Protein AF-A0A3F3IHK4-F1 (afdb_monomer_lite)

Secondary structure (DSSP, 8-state):
--------------------------PPPEEEEEE-SSSEEEEEEE-TTS-EEEEEEEEEETTEEEEEEEEEEE-TTSS-EEEEEEEETTEEEEEEEEETTEEEEEEHHHHHHHHHHHHHHHHHHHHHTT-

Sequence (131 aa):
MKKSILLSALVFLFTMGINGQSVSLDLEPEKTITKITESIYSVEVKASNGNVIQSGEYLLVDKQLLNHGIWTLFAHNSADVLTRIKYDKGERIWLETKIDGKFKRLSNNEIIIKQLETKIASLEEKIDSLD

Radius of gyration: 27.91 Å; chains: 1; bounding box: 88×36×62 Å

Structure (mmCIF, N/CA/C/O backbone):
data_AF-A0A3F3IHK4-F1
#
_entry.id   AF-A0A3F3IHK4-F1
#
loop_
_atom_site.group_PDB
_atom_site.id
_atom_site.type_symbol
_atom_site.label_atom_id
_atom_site.label_alt_id
_atom_site.label_comp_id
_atom_site.label_asym_id
_atom_site.label_entity_id
_atom_site.label_seq_id
_atom_site.pdbx_PDB_ins_code
_atom_site.Cartn_x
_atom_site.Cartn_y
_atom_site.Cartn_z
_atom_site.occupancy
_atom_site.B_iso_or_equiv
_atom_site.auth_seq_id
_atom_site.auth_comp_id
_atom_site.auth_asym_id
_atom_site.auth_atom_id
_atom_site.pdbx_PDB_model_num
ATOM 1 N N . MET A 1 1 ? 71.014 21.856 42.406 1.00 33.41 1 MET A N 1
ATOM 2 C CA . MET A 1 1 ? 71.993 21.791 41.296 1.00 33.41 1 MET A CA 1
ATOM 3 C C . MET A 1 1 ? 71.694 20.562 40.451 1.00 33.41 1 MET A C 1
ATOM 5 O O . MET A 1 1 ? 71.631 19.503 41.046 1.00 33.41 1 MET A O 1
ATOM 9 N N . LYS A 1 2 ? 71.523 20.750 39.127 1.00 37.31 2 LYS A N 1
ATOM 10 C CA . LYS A 1 2 ? 71.899 19.869 37.989 1.00 37.31 2 LYS A CA 1
ATOM 11 C C . LYS A 1 2 ? 71.547 18.359 38.128 1.00 37.31 2 LYS A C 1
ATOM 13 O O . LYS A 1 2 ? 72.033 17.712 39.034 1.00 37.31 2 LYS A O 1
ATOM 18 N N . LYS A 1 3 ? 70.837 17.679 37.221 1.00 38.75 3 LYS A N 1
ATOM 19 C CA . LYS A 1 3 ? 70.802 17.763 35.753 1.00 38.75 3 LYS A CA 1
ATOM 20 C C . LYS A 1 3 ? 69.488 17.157 35.228 1.00 38.75 3 LYS A C 1
ATOM 22 O O . LYS A 1 3 ? 69.001 16.170 35.763 1.00 38.75 3 LYS A O 1
ATOM 27 N N . SER A 1 4 ? 68.989 17.757 34.153 1.00 45.22 4 SER A N 1
ATOM 28 C CA . SER A 1 4 ? 68.127 17.136 33.139 1.00 45.22 4 SER A CA 1
ATOM 29 C C . SER A 1 4 ? 68.813 15.909 32.518 1.00 45.22 4 SER A C 1
ATOM 31 O O . SER A 1 4 ? 70.046 15.889 32.503 1.00 45.22 4 SER A O 1
ATOM 33 N N . ILE A 1 5 ? 68.035 14.958 31.975 1.00 49.62 5 ILE A N 1
ATOM 34 C CA . ILE A 1 5 ? 68.099 14.481 30.569 1.00 49.62 5 ILE A CA 1
ATOM 35 C C . ILE A 1 5 ? 67.312 13.161 30.423 1.00 49.62 5 ILE A C 1
ATOM 37 O O . ILE A 1 5 ? 67.643 12.198 31.099 1.00 49.62 5 ILE A O 1
ATOM 41 N N . LEU A 1 6 ? 66.280 13.201 29.553 1.00 45.72 6 LEU A N 1
ATOM 42 C CA . LEU A 1 6 ? 65.924 12.269 28.450 1.00 45.72 6 LEU A CA 1
ATOM 43 C C . LEU A 1 6 ? 65.946 10.746 28.740 1.00 45.72 6 LEU A C 1
ATOM 45 O O . LEU A 1 6 ? 66.834 10.244 29.399 1.00 45.72 6 LEU A O 1
ATOM 49 N N . LEU A 1 7 ? 65.137 9.861 28.167 1.00 39.47 7 LEU A N 1
ATOM 50 C CA . LEU A 1 7 ? 64.060 9.841 27.178 1.00 39.47 7 LEU A CA 1
ATOM 51 C C . LEU A 1 7 ? 63.807 8.332 26.958 1.00 39.47 7 LEU A C 1
ATOM 53 O O . LEU A 1 7 ? 64.747 7.543 27.016 1.00 39.47 7 LEU A O 1
ATOM 57 N N . SER A 1 8 ? 62.585 7.989 26.558 1.00 37.38 8 SER A N 1
ATOM 58 C CA . SER A 1 8 ? 62.267 6.860 25.670 1.00 37.38 8 SER A CA 1
ATOM 59 C C . SER A 1 8 ? 61.713 5.567 26.280 1.00 37.38 8 SER A C 1
ATOM 61 O O . SER A 1 8 ? 62.356 4.881 27.063 1.00 37.38 8 SER A O 1
ATOM 63 N N . ALA A 1 9 ? 60.535 5.246 25.731 1.00 40.34 9 ALA A N 1
ATOM 64 C CA . ALA A 1 9 ? 59.955 3.937 25.464 1.00 40.34 9 ALA A CA 1
ATOM 65 C C . ALA A 1 9 ? 59.605 3.050 26.666 1.00 40.34 9 ALA A C 1
ATOM 67 O O . ALA A 1 9 ? 60.468 2.464 27.302 1.00 40.34 9 ALA A O 1
ATOM 68 N N . LEU A 1 10 ? 58.309 2.799 26.863 1.00 37.97 10 LEU A N 1
ATOM 69 C CA . LEU A 1 10 ? 57.658 1.633 26.252 1.00 37.97 10 LEU A CA 1
ATOM 70 C C . LEU A 1 10 ? 56.215 1.515 26.778 1.00 37.97 10 LEU A C 1
ATOM 72 O O . LEU A 1 10 ? 55.981 1.351 27.968 1.00 37.97 10 LEU A O 1
ATOM 76 N N . VAL A 1 11 ? 55.269 1.671 25.852 1.00 41.69 11 VAL A N 1
ATOM 77 C CA . VAL A 1 11 ? 53.976 0.976 25.727 1.00 41.69 11 VAL A CA 1
ATOM 78 C C . VAL A 1 11 ? 53.464 0.236 26.975 1.00 41.69 11 VAL A C 1
ATOM 80 O O . VAL A 1 11 ? 54.021 -0.785 27.351 1.00 41.69 11 VAL A O 1
ATOM 83 N N . PHE A 1 12 ? 52.320 0.669 27.513 1.00 36.66 12 PHE A N 1
ATOM 84 C CA . PHE A 1 12 ? 51.079 -0.125 27.492 1.00 36.66 12 PHE A CA 1
ATOM 85 C C . PHE A 1 12 ? 49.905 0.753 27.953 1.00 36.66 12 PHE A C 1
ATOM 87 O O . PHE A 1 12 ? 49.668 0.969 29.139 1.00 36.66 12 PHE A O 1
ATOM 94 N N . LEU A 1 13 ? 49.171 1.288 26.977 1.00 32.66 13 LEU A N 1
ATOM 95 C CA . LEU A 1 13 ? 47.841 1.847 27.182 1.00 32.66 13 LEU A CA 1
ATOM 96 C C . LEU A 1 13 ? 46.895 0.687 27.517 1.00 32.66 13 LEU A C 1
ATOM 98 O O . LEU A 1 13 ? 46.454 -0.030 26.624 1.00 32.66 13 LEU A O 1
ATOM 102 N N . PHE A 1 14 ? 46.564 0.507 28.794 1.00 36.25 14 PHE A N 1
ATOM 103 C CA . PHE A 1 14 ? 45.325 -0.171 29.171 1.00 36.25 14 PHE A CA 1
ATOM 104 C C . PHE A 1 14 ? 44.173 0.804 28.907 1.00 36.25 14 PHE A C 1
ATOM 106 O O . PHE A 1 14 ? 43.696 1.497 29.803 1.00 36.25 14 PHE A O 1
ATOM 113 N N . THR A 1 15 ? 43.744 0.908 27.648 1.00 40.81 15 THR A N 1
ATOM 114 C CA . THR A 1 15 ? 42.426 1.466 27.358 1.00 40.81 15 THR A CA 1
ATOM 115 C C . THR A 1 15 ? 41.402 0.460 27.848 1.00 40.81 15 THR A C 1
ATOM 117 O O . THR A 1 15 ? 41.347 -0.674 27.369 1.00 40.81 15 THR A O 1
ATOM 120 N N . MET A 1 16 ? 40.630 0.893 28.839 1.00 38.56 16 MET A N 1
ATOM 121 C CA . MET A 1 16 ? 39.417 0.247 29.316 1.00 38.56 16 MET A CA 1
ATOM 122 C C . MET A 1 16 ? 38.627 -0.301 28.125 1.00 38.56 16 MET A C 1
ATOM 124 O O . MET A 1 16 ? 38.366 0.426 27.166 1.00 38.56 16 MET A O 1
ATOM 128 N N . GLY A 1 17 ? 38.264 -1.582 28.191 1.00 40.16 17 GLY A N 1
ATOM 129 C CA . GLY A 1 17 ? 37.307 -2.178 27.273 1.00 40.16 17 GLY A CA 1
ATOM 130 C C . GLY A 1 17 ? 35.982 -1.447 27.419 1.00 40.16 17 GLY A C 1
ATOM 131 O O . GLY A 1 17 ? 35.195 -1.730 28.319 1.00 40.16 17 GLY A O 1
ATOM 132 N N . ILE A 1 18 ? 35.758 -0.470 26.549 1.00 43.31 18 ILE A N 1
ATOM 133 C CA . ILE A 1 18 ? 34.439 0.072 26.289 1.00 43.31 18 ILE A CA 1
ATOM 134 C C . ILE A 1 18 ? 33.710 -1.083 25.610 1.00 43.31 18 ILE A C 1
ATOM 136 O O . ILE A 1 18 ? 33.963 -1.380 24.443 1.00 43.31 18 ILE A O 1
ATOM 140 N N . ASN A 1 19 ? 32.857 -1.789 26.351 1.00 47.16 19 ASN A N 1
ATOM 141 C CA . ASN A 1 19 ? 31.839 -2.634 25.742 1.00 47.16 19 ASN A CA 1
ATOM 142 C C . ASN A 1 19 ? 30.891 -1.690 24.999 1.00 47.16 19 ASN A C 1
ATOM 144 O O . ASN A 1 19 ? 29.874 -1.255 25.535 1.00 47.16 19 ASN A O 1
ATOM 148 N N . GLY A 1 20 ? 31.279 -1.307 23.784 1.00 37.50 20 GLY A N 1
ATOM 149 C CA . GLY A 1 20 ? 30.387 -0.686 22.831 1.00 37.50 20 GLY A CA 1
ATOM 150 C C . GLY A 1 20 ? 29.322 -1.713 22.494 1.00 37.50 20 GLY A C 1
ATOM 151 O O . GLY A 1 20 ? 29.537 -2.570 21.643 1.00 37.50 20 GLY A O 1
ATOM 152 N N . GLN A 1 21 ? 28.177 -1.637 23.174 1.00 44.56 21 GLN A N 1
ATOM 153 C CA . GLN A 1 21 ? 26.935 -2.072 22.557 1.00 44.56 21 GLN A CA 1
ATOM 154 C C . GLN A 1 21 ? 26.831 -1.268 21.264 1.00 44.56 21 GLN A C 1
ATOM 156 O O . GLN A 1 21 ? 26.656 -0.050 21.290 1.00 44.56 21 GLN A O 1
ATOM 161 N N . SER A 1 22 ? 27.041 -1.934 20.134 1.00 47.03 22 SER A N 1
ATOM 162 C CA . SER A 1 22 ? 26.706 -1.373 18.840 1.00 47.03 22 SER A CA 1
ATOM 163 C C . SER A 1 22 ? 25.209 -1.089 18.870 1.00 47.03 22 SER A C 1
ATOM 165 O O . SER A 1 22 ? 24.401 -2.013 18.798 1.00 47.03 22 SER A O 1
ATOM 167 N N . VAL A 1 23 ? 24.842 0.183 19.018 1.00 46.88 23 VAL A N 1
ATOM 168 C CA . VAL A 1 23 ? 23.523 0.662 18.617 1.00 46.88 23 VAL A CA 1
ATOM 169 C C . VAL A 1 23 ? 23.434 0.320 17.136 1.00 46.88 23 VAL A C 1
ATOM 171 O O . VAL A 1 23 ? 24.152 0.903 16.322 1.00 46.88 23 VAL A O 1
ATOM 174 N N . SER A 1 24 ? 22.645 -0.693 16.789 1.00 48.28 24 SER A N 1
ATOM 175 C CA . SER A 1 24 ? 22.269 -0.928 15.404 1.00 48.28 24 SER A CA 1
ATOM 176 C C . SER A 1 24 ? 21.536 0.328 14.955 1.00 48.28 24 SER A C 1
ATOM 178 O O . SER A 1 24 ? 20.407 0.573 15.374 1.00 48.28 24 SER A O 1
ATOM 180 N N . LEU A 1 25 ? 22.211 1.171 14.176 1.00 49.84 25 LEU A N 1
ATOM 181 C CA . LEU A 1 25 ? 21.541 2.187 13.382 1.00 49.84 25 LEU A CA 1
ATOM 182 C C . LEU A 1 25 ? 20.593 1.407 12.473 1.00 49.84 25 LEU A C 1
ATOM 184 O O . LEU A 1 25 ? 21.061 0.713 11.570 1.00 49.84 25 LEU A O 1
ATOM 188 N N . ASP A 1 26 ? 19.295 1.441 12.771 1.00 56.00 26 ASP A N 1
ATOM 189 C CA . ASP A 1 26 ? 18.276 0.956 11.847 1.00 56.00 26 ASP A CA 1
ATOM 190 C C . ASP A 1 26 ? 18.465 1.762 10.561 1.00 56.00 26 ASP A C 1
ATOM 192 O O . ASP A 1 26 ? 18.187 2.960 10.504 1.00 56.00 26 ASP A O 1
ATOM 196 N N . LEU A 1 27 ? 19.085 1.135 9.563 1.00 65.06 27 LEU A N 1
ATOM 197 C CA . LEU A 1 27 ? 19.295 1.742 8.259 1.00 65.06 27 LEU A CA 1
ATOM 198 C C . LEU A 1 27 ? 17.913 2.020 7.665 1.00 65.06 27 LEU A C 1
ATOM 200 O O . LEU A 1 27 ? 17.097 1.104 7.538 1.00 65.06 27 LEU A O 1
ATOM 204 N N . GLU A 1 28 ? 17.671 3.284 7.321 1.00 74.19 28 GLU A N 1
ATOM 205 C CA . GLU A 1 28 ? 16.456 3.720 6.635 1.00 74.19 28 GLU A CA 1
ATOM 206 C C . GLU A 1 28 ? 16.206 2.845 5.394 1.00 74.19 28 GLU A C 1
ATOM 208 O O . GLU A 1 28 ? 17.153 2.515 4.669 1.00 74.19 28 GLU A O 1
ATOM 213 N N . PRO A 1 29 ? 14.951 2.447 5.132 1.00 84.31 29 PRO A N 1
ATOM 214 C CA . PRO A 1 29 ? 14.635 1.572 4.017 1.00 84.31 29 PRO A CA 1
ATOM 215 C C . PRO A 1 29 ? 14.969 2.228 2.669 1.00 84.31 29 PRO A C 1
ATOM 217 O O . PRO A 1 29 ? 14.681 3.402 2.425 1.00 84.31 29 PRO A O 1
ATOM 220 N N . GLU A 1 30 ? 15.548 1.450 1.757 1.00 92.19 30 GLU A N 1
ATOM 221 C CA . GLU A 1 30 ? 15.939 1.911 0.426 1.00 92.19 30 GLU A CA 1
ATOM 222 C C . GLU A 1 30 ? 14.726 1.911 -0.512 1.00 92.19 30 GLU A C 1
ATOM 224 O O . GLU A 1 30 ? 14.078 0.881 -0.693 1.00 92.19 30 GLU A O 1
ATOM 229 N N . LYS A 1 31 ? 14.425 3.049 -1.149 1.00 95.81 31 LYS A N 1
ATOM 230 C CA . LYS A 1 31 ? 13.343 3.170 -2.138 1.00 95.81 31 LYS A CA 1
ATOM 231 C C . LYS A 1 31 ? 13.900 3.290 -3.553 1.00 95.81 31 LYS A C 1
ATOM 233 O O . LYS A 1 31 ? 14.572 4.266 -3.879 1.00 95.81 31 LYS A O 1
ATOM 238 N N . THR A 1 32 ? 13.514 2.365 -4.423 1.00 97.44 32 THR A N 1
ATOM 239 C CA . THR A 1 32 ? 13.835 2.384 -5.854 1.00 97.44 32 THR A CA 1
ATOM 240 C C . THR A 1 32 ? 12.580 2.691 -6.667 1.00 97.44 32 THR A C 1
ATOM 242 O O . THR A 1 32 ? 11.519 2.118 -6.423 1.00 97.44 32 THR A O 1
ATOM 245 N N . IL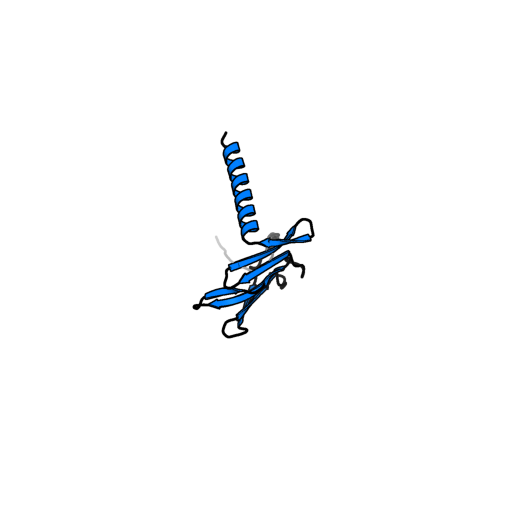E A 1 33 ? 12.693 3.596 -7.644 1.00 97.56 33 ILE A N 1
ATOM 246 C CA . ILE A 1 33 ? 11.623 3.915 -8.599 1.00 97.56 33 ILE A CA 1
ATOM 247 C C . ILE A 1 33 ? 12.153 3.686 -10.015 1.00 97.56 33 ILE A C 1
ATOM 249 O O . ILE A 1 33 ? 13.175 4.254 -10.397 1.00 97.56 33 ILE A O 1
ATOM 253 N N . THR A 1 34 ? 11.443 2.888 -10.809 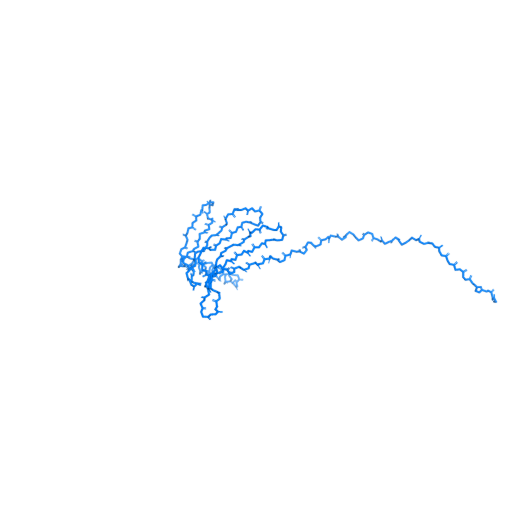1.00 98.06 34 THR A N 1
ATOM 254 C CA . THR A 1 34 ? 11.838 2.523 -12.175 1.00 98.06 34 THR A CA 1
ATOM 255 C C . THR A 1 34 ? 10.750 2.930 -13.160 1.00 98.06 34 THR A C 1
ATOM 257 O O . THR A 1 34 ? 9.608 2.493 -13.044 1.00 98.06 34 THR A O 1
ATOM 260 N N . LYS A 1 35 ? 11.092 3.760 -14.152 1.00 97.81 35 LYS A N 1
ATOM 261 C CA . LYS A 1 35 ? 10.174 4.117 -15.245 1.00 97.81 35 LYS A CA 1
ATOM 262 C C . LYS A 1 35 ? 9.893 2.872 -16.097 1.00 97.81 35 LYS A C 1
ATOM 264 O O . LYS A 1 35 ? 10.832 2.277 -16.616 1.00 97.81 35 LYS A O 1
ATOM 269 N N . ILE A 1 36 ? 8.622 2.497 -16.240 1.00 97.69 36 ILE A N 1
ATOM 270 C CA . ILE A 1 36 ? 8.175 1.362 -17.069 1.00 97.69 36 ILE A CA 1
ATOM 271 C C . ILE A 1 36 ? 7.651 1.864 -18.413 1.00 97.69 36 ILE A C 1
ATOM 273 O O . ILE A 1 36 ? 8.001 1.337 -19.465 1.00 97.69 36 ILE A O 1
ATOM 277 N N . THR A 1 37 ? 6.830 2.914 -18.380 1.00 97.31 37 THR A N 1
ATOM 278 C CA . THR A 1 37 ? 6.300 3.598 -19.566 1.00 97.31 37 THR A CA 1
ATOM 279 C C . THR A 1 37 ? 6.399 5.112 -19.378 1.00 97.31 37 THR A C 1
ATOM 281 O O . THR A 1 37 ? 6.904 5.585 -18.362 1.00 97.31 37 THR A O 1
ATOM 284 N N . GLU A 1 38 ? 5.898 5.902 -20.331 1.00 97.19 38 GLU A N 1
ATOM 285 C CA . GLU A 1 38 ? 5.812 7.363 -20.181 1.00 97.19 38 GLU A CA 1
ATOM 286 C C . GLU A 1 38 ? 4.985 7.818 -18.973 1.00 97.19 38 GLU A C 1
ATOM 288 O O . GLU A 1 38 ? 5.243 8.890 -18.430 1.00 97.19 38 GLU A O 1
ATOM 293 N N . SER A 1 39 ? 4.028 7.003 -18.525 1.00 97.44 39 SER A N 1
ATOM 294 C CA . SER A 1 39 ? 3.135 7.350 -17.423 1.00 97.44 39 SER A CA 1
ATOM 295 C C . SER A 1 39 ? 3.184 6.389 -16.239 1.00 97.44 39 SER A C 1
ATOM 297 O O . SER A 1 39 ? 2.666 6.749 -15.192 1.00 97.44 39 SER A O 1
ATOM 299 N N . ILE A 1 40 ? 3.804 5.211 -16.342 1.00 98.06 40 ILE A N 1
ATOM 300 C CA . ILE A 1 40 ? 3.844 4.214 -15.259 1.00 98.06 40 ILE A CA 1
ATOM 301 C C . ILE A 1 40 ? 5.264 4.044 -14.723 1.00 98.06 40 ILE A C 1
ATOM 303 O O . ILE A 1 40 ? 6.214 3.847 -15.484 1.00 98.06 40 ILE A O 1
ATOM 307 N N . TYR A 1 41 ? 5.388 4.066 -13.398 1.00 98.50 41 TYR A N 1
ATOM 308 C CA . TYR A 1 41 ? 6.639 3.880 -12.669 1.00 98.50 41 TYR A CA 1
ATOM 309 C C . TYR A 1 41 ? 6.456 2.787 -11.616 1.00 98.50 41 TYR A C 1
ATOM 311 O O . TYR A 1 41 ? 5.573 2.898 -10.772 1.00 98.50 41 TYR A O 1
ATOM 319 N N . SER A 1 42 ? 7.295 1.756 -11.637 1.00 98.25 42 SER A N 1
ATOM 320 C CA . SER A 1 42 ? 7.327 0.722 -10.598 1.00 98.25 42 SER A CA 1
ATOM 321 C C . SER A 1 42 ? 8.109 1.211 -9.381 1.00 98.25 42 SER A C 1
ATOM 323 O O . SER A 1 42 ? 9.046 2.003 -9.517 1.00 98.25 42 SER A O 1
ATOM 325 N N . VAL A 1 43 ? 7.722 0.749 -8.196 1.00 98.12 43 VAL A N 1
ATOM 326 C CA . VAL A 1 43 ? 8.336 1.104 -6.917 1.00 98.12 43 VAL A CA 1
ATOM 327 C C . VAL A 1 43 ? 8.613 -0.155 -6.120 1.00 98.12 43 VAL A C 1
ATOM 329 O O . VAL A 1 43 ? 7.717 -0.974 -5.922 1.00 98.12 43 VAL A O 1
ATOM 332 N N . GLU A 1 44 ? 9.818 -0.237 -5.570 1.00 98.00 44 GLU A N 1
ATOM 333 C CA . GLU A 1 44 ? 10.174 -1.183 -4.518 1.00 98.00 44 GLU A CA 1
ATOM 334 C C . GLU A 1 44 ? 10.784 -0.427 -3.341 1.00 98.00 44 GLU A C 1
ATOM 336 O O . GLU A 1 44 ? 11.559 0.514 -3.519 1.00 98.00 44 GLU A O 1
ATOM 341 N N . VAL A 1 45 ? 10.429 -0.841 -2.131 1.00 96.75 45 VAL A N 1
ATOM 342 C CA . VAL A 1 45 ? 11.070 -0.399 -0.895 1.00 96.75 45 VAL A CA 1
ATOM 343 C C . VAL A 1 45 ? 11.671 -1.624 -0.232 1.00 96.75 45 VAL A C 1
ATOM 345 O O . VAL A 1 45 ? 10.955 -2.601 0.007 1.00 96.75 45 VAL A O 1
ATOM 348 N N . LYS A 1 46 ? 12.966 -1.574 0.065 1.00 95.44 46 LYS A N 1
ATOM 349 C CA . LYS A 1 46 ? 13.715 -2.659 0.690 1.00 95.44 46 LYS A CA 1
ATOM 350 C C . LYS A 1 46 ? 14.108 -2.292 2.112 1.00 95.44 46 LYS A C 1
ATOM 352 O O . LYS A 1 46 ? 14.519 -1.169 2.385 1.00 95.44 46 LYS A O 1
ATOM 357 N N . ALA A 1 47 ? 13.963 -3.246 3.020 1.00 92.06 47 ALA A N 1
ATOM 358 C CA . ALA A 1 47 ? 14.526 -3.157 4.356 1.00 92.06 47 ALA A CA 1
ATOM 359 C C . ALA A 1 47 ? 16.059 -3.237 4.308 1.00 92.06 47 ALA A C 1
ATOM 361 O O . ALA A 1 47 ? 16.651 -3.635 3.305 1.00 92.06 47 ALA A O 1
ATOM 362 N N . SER A 1 48 ? 16.700 -2.911 5.429 1.00 89.00 48 SER A N 1
ATOM 363 C CA . SER A 1 48 ? 18.156 -2.983 5.609 1.00 89.00 48 SER A CA 1
ATOM 364 C C . SER A 1 48 ? 18.743 -4.378 5.354 1.00 89.00 48 SER A C 1
ATOM 366 O O . SER A 1 48 ? 19.889 -4.510 4.934 1.00 89.00 48 SER A O 1
ATOM 368 N N . ASN A 1 49 ? 17.941 -5.426 5.556 1.00 88.50 49 ASN A N 1
ATOM 369 C CA . ASN A 1 49 ? 18.277 -6.819 5.250 1.00 88.50 49 ASN A CA 1
ATOM 370 C C . ASN A 1 49 ? 18.159 -7.175 3.748 1.00 88.50 49 ASN A C 1
ATOM 372 O O . ASN A 1 49 ? 18.393 -8.323 3.377 1.00 88.50 49 ASN A O 1
ATOM 376 N N . GLY A 1 50 ? 17.773 -6.222 2.893 1.00 90.50 50 GLY A N 1
ATOM 377 C CA . GLY A 1 50 ? 17.581 -6.395 1.452 1.00 90.50 50 GLY A CA 1
ATOM 378 C C . GLY A 1 50 ? 16.205 -6.927 1.031 1.00 90.50 50 GLY A C 1
ATOM 379 O O . GLY A 1 50 ? 15.915 -6.963 -0.167 1.00 90.50 50 GLY A O 1
ATOM 380 N N . ASN A 1 51 ? 15.336 -7.311 1.972 1.00 93.81 51 ASN A N 1
ATOM 381 C CA . ASN A 1 51 ? 13.997 -7.809 1.657 1.00 93.81 51 ASN A CA 1
ATOM 382 C C . ASN A 1 51 ? 13.089 -6.681 1.174 1.00 93.81 51 ASN A C 1
ATOM 384 O O . ASN A 1 51 ? 13.051 -5.607 1.772 1.00 93.81 51 ASN A O 1
ATOM 388 N N . VAL A 1 52 ? 12.290 -6.944 0.139 1.00 95.81 52 VAL A N 1
ATOM 389 C CA . VAL A 1 52 ? 11.243 -6.015 -0.298 1.00 95.81 52 VAL A CA 1
ATOM 390 C C . VAL A 1 52 ? 10.134 -5.990 0.751 1.00 95.81 52 VAL A C 1
ATOM 392 O O . VAL A 1 52 ? 9.467 -6.993 0.984 1.00 95.81 52 VAL A O 1
ATOM 395 N N . ILE A 1 53 ? 9.922 -4.827 1.359 1.00 96.50 53 ILE A N 1
ATOM 396 C CA . ILE A 1 53 ? 8.875 -4.594 2.360 1.00 96.50 53 ILE A CA 1
ATOM 397 C C . ILE A 1 53 ? 7.663 -3.879 1.772 1.00 96.50 53 ILE A C 1
ATOM 399 O O . ILE A 1 53 ? 6.565 -3.999 2.307 1.00 96.50 53 ILE A O 1
ATOM 403 N N . GLN A 1 54 ? 7.820 -3.191 0.640 1.00 97.94 54 GLN A N 1
ATOM 404 C CA . GLN A 1 54 ? 6.709 -2.578 -0.078 1.00 97.94 54 GLN A CA 1
ATOM 405 C C . GLN A 1 54 ? 6.961 -2.603 -1.582 1.00 97.94 54 GLN A C 1
ATOM 407 O O . GLN A 1 54 ? 8.083 -2.391 -2.034 1.00 97.94 54 GLN A O 1
ATOM 412 N N . SER A 1 55 ? 5.908 -2.829 -2.361 1.00 98.31 55 SER A N 1
ATOM 413 C CA . SER A 1 55 ? 5.944 -2.695 -3.820 1.00 98.31 55 SER A CA 1
ATOM 414 C C . SER A 1 55 ? 4.654 -2.079 -4.346 1.00 98.31 55 SER A C 1
ATOM 416 O O . SER A 1 55 ? 3.615 -2.146 -3.682 1.00 98.31 55 SER A O 1
ATOM 418 N N . GLY A 1 56 ? 4.710 -1.473 -5.526 1.00 98.31 56 GLY A N 1
ATOM 419 C CA . GLY A 1 56 ? 3.540 -0.916 -6.191 1.00 98.31 56 GLY A CA 1
ATOM 420 C C . GLY A 1 56 ? 3.911 -0.098 -7.415 1.00 98.31 56 GLY A C 1
ATOM 421 O O . GLY A 1 56 ? 5.035 -0.161 -7.908 1.00 98.31 56 GLY A O 1
ATOM 422 N N . GLU A 1 57 ? 2.953 0.689 -7.892 1.00 98.44 57 GLU A N 1
ATOM 423 C CA . GLU A 1 57 ? 3.125 1.520 -9.077 1.00 98.44 57 GLU A CA 1
ATOM 424 C C . GLU A 1 57 ? 2.681 2.958 -8.801 1.00 98.44 57 GLU A C 1
ATOM 426 O O . GLU A 1 57 ? 1.728 3.219 -8.059 1.00 98.44 57 GLU A O 1
ATOM 431 N N . TYR A 1 58 ? 3.361 3.903 -9.438 1.00 98.56 58 TYR A N 1
ATOM 432 C CA . TYR A 1 58 ? 2.894 5.267 -9.613 1.00 98.56 58 TYR A CA 1
ATOM 433 C C . TYR A 1 58 ? 2.400 5.482 -11.045 1.00 98.56 58 TYR A C 1
ATOM 435 O O . TYR A 1 58 ? 2.978 4.960 -12.000 1.00 98.56 58 TYR A O 1
ATOM 443 N N . LEU A 1 59 ? 1.374 6.318 -11.183 1.00 98.56 59 LEU A N 1
ATOM 444 C CA . LEU A 1 59 ? 0.930 6.910 -12.437 1.00 98.56 59 LEU A CA 1
ATOM 445 C C . LEU A 1 59 ? 1.327 8.394 -12.456 1.00 98.56 59 LEU A C 1
ATOM 447 O O . LEU A 1 59 ? 1.003 9.129 -11.524 1.00 98.56 59 LEU A O 1
ATOM 451 N N . LEU A 1 60 ? 2.001 8.839 -13.513 1.00 98.25 60 LEU A N 1
ATOM 452 C CA . LEU A 1 60 ? 2.325 10.241 -13.754 1.00 98.25 60 LEU A CA 1
ATOM 453 C C . LEU A 1 60 ? 1.105 10.964 -14.338 1.00 98.25 60 LEU A C 1
ATOM 455 O O . LEU A 1 60 ? 0.698 10.694 -15.468 1.00 98.25 60 LEU A O 1
ATOM 459 N N . VAL A 1 61 ? 0.548 11.904 -13.578 1.00 97.44 61 VAL A N 1
ATOM 460 C CA . VAL A 1 61 ? -0.564 12.778 -13.978 1.00 97.44 61 VAL A CA 1
ATOM 461 C C . VAL A 1 61 ? -0.168 14.208 -13.641 1.00 97.44 61 VAL A C 1
ATOM 463 O O . VAL A 1 61 ? 0.259 14.469 -12.522 1.00 97.44 61 VAL A O 1
ATOM 466 N N . ASP A 1 62 ? -0.235 15.128 -14.604 1.00 96.12 62 ASP A N 1
ATOM 467 C CA . ASP A 1 62 ? 0.083 16.551 -14.397 1.00 96.12 62 ASP A CA 1
ATOM 468 C C . ASP A 1 62 ? 1.424 16.803 -13.678 1.00 96.12 62 ASP A C 1
ATOM 470 O O . ASP A 1 62 ? 1.551 17.667 -12.812 1.00 96.12 62 ASP A O 1
ATOM 474 N N . LYS A 1 63 ? 2.456 16.034 -14.062 1.00 95.94 63 LYS A N 1
ATOM 475 C CA . LYS A 1 63 ? 3.816 16.049 -13.479 1.00 95.94 63 LYS A CA 1
ATOM 476 C C . LYS A 1 63 ? 3.905 15.559 -12.024 1.00 95.94 63 LYS A C 1
ATOM 478 O O . LYS A 1 63 ? 4.950 15.722 -11.398 1.00 95.94 63 LYS A O 1
ATOM 483 N N . GLN A 1 64 ? 2.858 14.932 -11.499 1.00 97.44 64 GLN A N 1
ATOM 484 C CA . GLN A 1 64 ? 2.827 14.323 -10.172 1.00 97.44 64 GLN A CA 1
ATOM 485 C C . GLN A 1 64 ? 2.738 12.800 -10.274 1.00 97.44 64 GLN A C 1
ATOM 487 O O . GLN A 1 64 ? 1.999 12.263 -11.096 1.00 97.44 64 GLN A O 1
ATOM 492 N N . LEU A 1 65 ? 3.494 12.098 -9.428 1.00 97.50 65 LEU A N 1
ATOM 493 C CA . LEU A 1 65 ? 3.408 10.646 -9.291 1.00 97.50 65 LEU A CA 1
ATOM 494 C C . LEU A 1 65 ? 2.330 10.301 -8.261 1.00 97.50 65 LEU A C 1
ATOM 496 O O . LEU A 1 65 ? 2.490 10.569 -7.072 1.00 97.50 65 LEU A O 1
ATOM 500 N N . LEU A 1 66 ? 1.238 9.701 -8.723 1.00 98.25 66 LEU A N 1
ATOM 501 C CA . LEU A 1 66 ? 0.105 9.296 -7.895 1.00 98.25 66 LEU A CA 1
ATOM 502 C C . LEU A 1 66 ? 0.115 7.784 -7.703 1.00 98.25 66 LEU A C 1
ATOM 504 O O . LEU A 1 66 ? 0.376 7.056 -8.658 1.00 98.25 66 LEU A O 1
ATOM 508 N N . ASN A 1 67 ? -0.184 7.293 -6.495 1.00 98.19 67 ASN A N 1
ATOM 509 C CA . ASN A 1 67 ? -0.318 5.850 -6.266 1.00 98.19 67 ASN A CA 1
ATOM 510 C C . ASN A 1 67 ? -1.314 5.257 -7.271 1.00 98.19 67 ASN A C 1
ATOM 512 O O . ASN A 1 67 ? -2.430 5.752 -7.433 1.00 98.19 67 ASN A O 1
ATOM 516 N N . HIS A 1 68 ? -0.921 4.180 -7.933 1.00 98.25 68 HIS A N 1
ATOM 517 C CA . HIS A 1 68 ? -1.748 3.478 -8.895 1.00 98.25 68 HIS A CA 1
ATOM 518 C C . HIS A 1 68 ? -1.548 1.967 -8.772 1.00 98.25 68 HIS A C 1
ATOM 520 O O . HIS A 1 68 ? -0.636 1.497 -8.092 1.00 98.25 68 HIS A O 1
ATOM 526 N N . GLY A 1 69 ? -2.435 1.189 -9.388 1.00 97.56 69 GLY A N 1
ATOM 527 C CA . GLY A 1 69 ? -2.311 -0.263 -9.331 1.00 97.56 69 GLY A CA 1
ATOM 528 C C . GLY A 1 69 ? -2.533 -0.813 -7.918 1.00 97.56 69 GLY A C 1
ATOM 529 O O . GLY A 1 69 ? -3.269 -0.236 -7.112 1.00 97.56 69 GLY A O 1
ATOM 530 N N . ILE A 1 70 ? -1.952 -1.978 -7.648 1.00 98.12 70 ILE A N 1
ATOM 531 C CA . ILE A 1 70 ? -2.012 -2.623 -6.335 1.00 98.12 70 ILE A CA 1
ATOM 532 C C . ILE A 1 70 ? -0.684 -2.383 -5.629 1.00 98.12 70 ILE A C 1
ATOM 534 O O . ILE A 1 70 ? 0.362 -2.823 -6.091 1.00 98.12 70 ILE A O 1
ATOM 538 N N . TRP A 1 71 ? -0.756 -1.726 -4.482 1.00 98.50 71 TRP A N 1
ATOM 539 C CA . TRP A 1 71 ? 0.352 -1.603 -3.552 1.00 98.50 71 TRP A CA 1
ATOM 540 C C . TRP A 1 71 ? 0.318 -2.760 -2.567 1.00 98.50 71 TRP A C 1
ATOM 542 O O . TRP A 1 71 ? -0.732 -3.056 -1.998 1.00 98.50 71 TRP A O 1
ATOM 552 N N . THR A 1 72 ? 1.458 -3.405 -2.356 1.00 98.19 72 THR A N 1
ATOM 553 C CA . THR A 1 72 ? 1.598 -4.548 -1.452 1.00 98.19 72 THR A CA 1
ATOM 554 C C . THR A 1 72 ? 2.607 -4.219 -0.367 1.00 98.19 72 THR A C 1
ATOM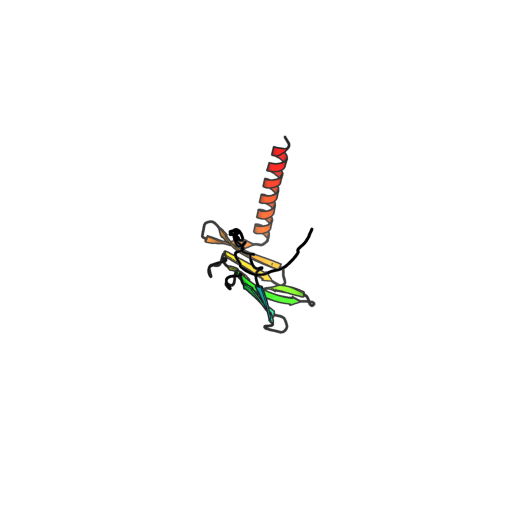 556 O O . THR A 1 72 ? 3.713 -3.779 -0.668 1.00 98.19 72 THR A O 1
ATOM 559 N N . LEU A 1 73 ? 2.217 -4.448 0.885 1.00 97.00 73 LEU A N 1
ATOM 560 C CA . LEU A 1 73 ? 3.081 -4.418 2.057 1.00 97.00 73 LEU A CA 1
ATOM 561 C C . LEU A 1 73 ? 3.400 -5.857 2.463 1.00 97.00 73 LEU A C 1
ATOM 563 O O . LEU A 1 73 ? 2.484 -6.670 2.635 1.00 97.00 73 LEU A O 1
ATOM 567 N N . PHE A 1 74 ? 4.681 -6.145 2.647 1.00 95.12 74 PHE A N 1
ATOM 568 C CA . PHE A 1 74 ? 5.185 -7.445 3.072 1.00 95.12 74 PHE A CA 1
ATOM 569 C C . PHE A 1 74 ? 5.695 -7.393 4.512 1.00 95.12 74 PHE A C 1
ATOM 571 O O . PHE A 1 74 ? 5.991 -6.328 5.056 1.00 95.12 74 PHE A O 1
ATOM 578 N N . ALA A 1 75 ? 5.795 -8.558 5.142 1.00 92.19 75 ALA A N 1
ATOM 579 C CA . ALA A 1 75 ? 6.461 -8.695 6.423 1.00 92.19 75 ALA A CA 1
ATOM 580 C C . ALA A 1 75 ? 7.965 -8.419 6.277 1.00 92.19 75 ALA A C 1
ATOM 582 O O . ALA A 1 75 ? 8.594 -8.803 5.300 1.00 92.19 75 ALA A O 1
ATOM 583 N N . HIS A 1 76 ? 8.570 -7.799 7.289 1.00 88.38 76 HIS A N 1
ATOM 584 C CA . HIS A 1 76 ? 9.957 -7.319 7.221 1.00 88.38 76 HIS A CA 1
ATOM 585 C C . HIS A 1 76 ? 11.002 -8.407 6.884 1.00 88.38 76 HIS A C 1
ATOM 587 O O . HIS A 1 76 ? 12.028 -8.139 6.258 1.00 88.38 76 HIS A O 1
ATOM 593 N N . ASN A 1 77 ? 10.737 -9.649 7.299 1.00 88.81 77 ASN A N 1
ATOM 594 C CA . ASN A 1 77 ? 11.669 -10.776 7.199 1.00 88.81 77 ASN A CA 1
ATOM 595 C C . ASN A 1 77 ? 11.145 -11.936 6.337 1.00 88.81 77 ASN A C 1
ATOM 597 O O . ASN A 1 77 ? 11.679 -13.039 6.415 1.00 88.81 77 ASN A O 1
ATOM 601 N N . SER A 1 78 ? 10.076 -11.741 5.562 1.00 89.19 78 SER A N 1
ATOM 602 C CA . SER A 1 78 ? 9.540 -12.797 4.696 1.00 89.19 78 SER A CA 1
ATOM 603 C C . SER A 1 78 ? 8.749 -12.223 3.524 1.00 89.19 78 SER A C 1
ATOM 605 O O . SER A 1 78 ? 8.353 -11.064 3.534 1.00 89.19 78 SER A O 1
ATOM 607 N N . ALA A 1 79 ? 8.457 -13.057 2.529 1.00 90.25 79 ALA A N 1
ATOM 608 C CA . ALA A 1 79 ? 7.587 -12.687 1.414 1.00 90.25 79 ALA A CA 1
ATOM 609 C C . ALA A 1 79 ? 6.085 -12.682 1.784 1.00 90.25 79 ALA A C 1
ATOM 611 O O . ALA A 1 79 ? 5.230 -12.567 0.902 1.00 90.25 79 ALA A O 1
ATOM 612 N N . ASP A 1 80 ? 5.740 -12.822 3.068 1.00 93.62 80 ASP A N 1
ATOM 613 C CA . ASP A 1 80 ? 4.352 -12.830 3.511 1.00 93.62 80 ASP A CA 1
ATOM 614 C C . ASP A 1 80 ? 3.705 -11.469 3.287 1.00 93.62 80 ASP A C 1
ATOM 616 O O . ASP A 1 80 ? 4.140 -10.443 3.809 1.00 93.62 80 ASP A O 1
ATOM 620 N N . VAL A 1 81 ? 2.596 -11.471 2.555 1.00 95.06 81 VAL A N 1
ATOM 621 C CA . VAL A 1 81 ? 1.778 -10.275 2.373 1.00 95.06 81 VAL A CA 1
ATOM 622 C C . VAL A 1 81 ? 1.045 -9.954 3.674 1.00 95.06 81 VAL A C 1
ATOM 624 O O . VAL A 1 81 ? 0.342 -10.800 4.238 1.00 95.06 81 VAL A O 1
ATOM 627 N N . LEU A 1 82 ? 1.180 -8.711 4.127 1.00 93.94 82 LEU A N 1
ATOM 628 C CA . LEU A 1 82 ? 0.439 -8.165 5.261 1.00 93.94 82 LEU A CA 1
ATOM 629 C C . LEU A 1 82 ? -0.809 -7.428 4.787 1.00 93.94 82 LEU A C 1
ATOM 631 O O . LEU A 1 82 ? -1.910 -7.669 5.286 1.00 93.94 82 LEU A O 1
ATOM 635 N N . THR A 1 83 ? -0.633 -6.564 3.788 1.00 95.94 83 THR A N 1
ATOM 636 C CA . THR A 1 83 ? -1.691 -5.682 3.300 1.00 95.94 83 THR A CA 1
ATOM 637 C C . THR A 1 83 ? -1.555 -5.467 1.800 1.00 95.94 83 THR A C 1
ATOM 639 O O . THR A 1 83 ? -0.451 -5.295 1.286 1.00 95.94 83 THR A O 1
ATOM 642 N N . ARG A 1 84 ? -2.684 -5.423 1.095 1.00 98.12 84 ARG A N 1
ATOM 643 C CA . ARG A 1 84 ? -2.785 -4.924 -0.277 1.00 98.12 84 ARG A CA 1
ATOM 644 C C . ARG A 1 84 ? -3.703 -3.720 -0.317 1.00 98.12 84 ARG A C 1
ATOM 646 O O . ARG A 1 84 ? -4.722 -3.693 0.366 1.00 98.12 84 ARG A O 1
ATOM 653 N N . ILE A 1 85 ? -3.371 -2.734 -1.131 1.00 97.88 85 ILE A N 1
ATOM 654 C CA . ILE A 1 85 ? -4.175 -1.530 -1.305 1.00 97.88 85 ILE A CA 1
ATOM 655 C C . ILE A 1 85 ? -4.312 -1.275 -2.797 1.00 97.88 85 ILE A C 1
ATOM 657 O O . ILE A 1 85 ? -3.311 -1.149 -3.497 1.00 97.88 85 ILE A O 1
ATOM 661 N N . LYS A 1 86 ? -5.543 -1.191 -3.295 1.00 97.88 86 LYS A N 1
ATOM 662 C CA . LYS A 1 86 ? -5.792 -0.785 -4.679 1.00 97.88 86 LYS A CA 1
ATOM 663 C C . LYS A 1 86 ? -5.986 0.714 -4.735 1.00 97.88 86 LYS A C 1
ATOM 665 O O . LYS A 1 86 ? -6.844 1.249 -4.033 1.00 97.88 86 LYS A O 1
ATOM 670 N N . TYR A 1 87 ? -5.244 1.345 -5.632 1.00 97.88 87 TYR A N 1
ATOM 671 C CA . TYR A 1 87 ? -5.438 2.735 -6.000 1.00 97.88 87 TYR A CA 1
ATOM 672 C C . TYR A 1 87 ? -5.899 2.863 -7.451 1.00 97.88 87 TYR A C 1
ATOM 674 O O . TYR A 1 87 ? -5.544 2.047 -8.313 1.00 97.88 87 TYR A O 1
ATOM 682 N N . ASP A 1 88 ? -6.661 3.918 -7.711 1.00 97.06 88 ASP A N 1
ATOM 683 C CA . ASP A 1 88 ? -6.892 4.467 -9.039 1.00 97.06 88 ASP A CA 1
ATOM 684 C C . ASP A 1 88 ? -6.579 5.965 -9.011 1.00 97.06 88 ASP A C 1
ATOM 686 O O . ASP A 1 88 ? -7.136 6.697 -8.205 1.00 97.06 88 ASP A O 1
ATOM 690 N N . LYS A 1 89 ? -5.634 6.400 -9.850 1.00 96.44 89 LYS A N 1
ATOM 691 C CA . LYS A 1 89 ? -5.151 7.795 -9.927 1.00 96.44 89 LYS A CA 1
ATOM 692 C C . LYS A 1 89 ? -4.979 8.498 -8.564 1.00 96.44 89 LYS A C 1
ATOM 694 O O . LYS A 1 89 ? -5.397 9.634 -8.385 1.00 96.44 89 LYS A O 1
ATOM 699 N N . GLY A 1 90 ? -4.352 7.828 -7.597 1.00 95.75 90 GLY A N 1
ATOM 700 C CA . GLY A 1 90 ? -4.121 8.354 -6.247 1.00 95.75 90 GLY A CA 1
ATOM 701 C C . GLY A 1 90 ? -5.256 8.111 -5.249 1.00 95.75 90 GLY A C 1
ATOM 702 O O . GLY A 1 90 ? -5.013 8.153 -4.043 1.00 95.75 90 GLY A O 1
ATOM 703 N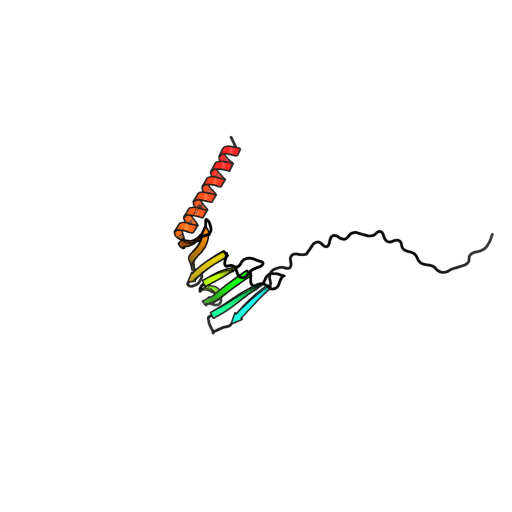 N . GLU A 1 91 ? -6.461 7.772 -5.704 1.00 95.56 91 GLU A N 1
ATOM 704 C CA . GLU A 1 91 ? -7.595 7.456 -4.838 1.00 95.56 91 GLU A CA 1
ATOM 705 C C . GLU A 1 91 ? -7.570 5.992 -4.402 1.00 95.56 91 GLU A C 1
ATOM 707 O O . GLU A 1 91 ? -7.458 5.073 -5.216 1.00 95.56 91 GLU A O 1
ATOM 712 N N . ARG A 1 92 ? -7.683 5.750 -3.093 1.00 95.31 92 ARG A N 1
ATOM 713 C CA . ARG A 1 92 ? -7.762 4.394 -2.544 1.00 95.31 92 ARG A CA 1
ATOM 714 C C . ARG A 1 92 ? -9.148 3.809 -2.799 1.00 95.31 92 ARG A C 1
ATOM 716 O O . ARG A 1 92 ? -10.132 4.273 -2.231 1.00 95.31 92 ARG A O 1
ATOM 723 N N . ILE A 1 93 ? -9.198 2.720 -3.557 1.00 96.00 93 ILE A N 1
ATOM 724 C CA . ILE A 1 93 ? -10.434 1.990 -3.857 1.00 96.00 93 ILE A CA 1
ATOM 725 C C . ILE A 1 93 ? -10.761 1.004 -2.734 1.00 96.00 93 ILE A C 1
ATOM 727 O O . ILE A 1 93 ? -11.878 0.975 -2.217 1.00 96.00 93 ILE A O 1
ATOM 731 N N . TRP A 1 94 ? -9.778 0.198 -2.333 1.00 96.44 94 TRP A N 1
ATOM 732 C CA . TRP A 1 94 ? -9.931 -0.773 -1.252 1.00 96.44 94 TRP A CA 1
ATOM 733 C C . TRP A 1 94 ? -8.602 -1.082 -0.571 1.00 96.44 94 TRP A C 1
ATOM 735 O O . TRP A 1 94 ? -7.527 -0.876 -1.138 1.00 96.44 94 TRP A O 1
ATOM 745 N N . LEU A 1 95 ? -8.699 -1.622 0.640 1.00 96.00 95 LEU A N 1
ATOM 746 C CA . LEU A 1 95 ? -7.600 -2.189 1.414 1.00 96.00 95 LEU A CA 1
ATOM 747 C C . LEU A 1 95 ? -7.947 -3.627 1.792 1.00 96.00 95 LEU A C 1
ATOM 749 O O . LEU A 1 95 ? -9.060 -3.909 2.208 1.00 96.00 95 LEU A O 1
ATOM 753 N N . GLU A 1 96 ? -7.007 -4.543 1.650 1.00 96.81 96 GLU A N 1
ATOM 754 C CA . GLU A 1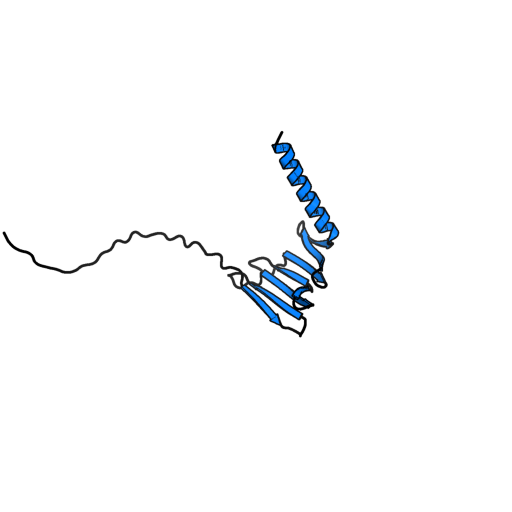 96 ? -7.133 -5.944 2.026 1.00 96.81 96 GLU A CA 1
ATOM 755 C C . GLU A 1 96 ? -6.032 -6.257 3.030 1.00 96.81 96 GLU A C 1
ATOM 757 O O . GLU A 1 96 ? -4.857 -6.090 2.723 1.00 96.81 96 GLU A O 1
ATOM 762 N N . THR A 1 97 ? -6.394 -6.675 4.237 1.00 94.31 97 THR A N 1
ATOM 763 C CA . THR A 1 97 ? -5.429 -6.974 5.304 1.00 94.31 97 THR A CA 1
ATOM 764 C C . THR A 1 97 ? -5.889 -8.171 6.125 1.00 94.31 97 THR A C 1
ATOM 766 O O . THR A 1 97 ? -7.057 -8.562 6.048 1.00 94.31 97 THR A O 1
ATOM 769 N N . LYS A 1 98 ? -4.978 -8.789 6.880 1.00 87.00 98 LYS A N 1
ATOM 770 C CA . LYS A 1 98 ? -5.312 -9.921 7.749 1.00 87.00 98 LYS A CA 1
ATOM 771 C C . LYS A 1 98 ? -6.046 -9.429 9.000 1.00 87.00 98 LYS A C 1
ATOM 773 O O . LYS A 1 98 ? -5.482 -8.700 9.805 1.00 87.00 98 LYS A O 1
ATOM 778 N N . ILE A 1 99 ? -7.286 -9.876 9.170 1.00 82.25 99 ILE A N 1
ATOM 779 C CA . ILE A 1 99 ? -8.099 -9.713 10.379 1.00 82.25 99 ILE A CA 1
ATOM 780 C C . ILE A 1 99 ? -8.486 -11.125 10.820 1.00 82.25 99 ILE A C 1
ATOM 782 O O . ILE A 1 99 ? -8.978 -11.909 10.009 1.00 82.25 99 ILE A O 1
ATOM 786 N N . ASP A 1 100 ? -8.182 -11.482 12.068 1.00 86.25 100 ASP A N 1
ATOM 787 C CA . ASP A 1 100 ? -8.420 -12.826 12.621 1.00 86.25 100 ASP A CA 1
ATOM 788 C C . ASP A 1 100 ? -7.819 -13.953 11.756 1.00 86.25 100 ASP A C 1
ATOM 790 O O . ASP A 1 100 ? -8.437 -14.981 11.478 1.00 86.25 100 ASP A O 1
ATOM 794 N N . GLY A 1 101 ? -6.600 -13.724 11.254 1.00 87.00 101 GLY A N 1
ATOM 795 C CA . GLY A 1 101 ? -5.861 -14.678 10.420 1.00 87.00 101 GLY A CA 1
ATOM 796 C C . GLY A 1 101 ? -6.358 -14.811 8.975 1.00 87.00 101 GLY A C 1
ATOM 797 O O . GLY A 1 101 ? -5.744 -15.538 8.195 1.00 87.00 101 GLY A O 1
ATOM 798 N N . LYS A 1 102 ? -7.421 -14.099 8.578 1.00 92.25 102 LYS A N 1
ATOM 799 C CA . LYS A 1 102 ? -7.979 -14.132 7.217 1.00 92.25 102 LYS A CA 1
ATOM 800 C C . LYS A 1 102 ? -7.863 -12.776 6.541 1.00 92.25 102 LYS A C 1
ATOM 802 O O . LYS A 1 102 ? -8.057 -11.740 7.167 1.00 92.25 102 LYS A O 1
ATOM 807 N N . PHE A 1 103 ? -7.586 -12.769 5.241 1.00 93.31 103 PHE A N 1
ATOM 808 C CA . PHE A 1 103 ? -7.633 -11.527 4.478 1.00 93.31 103 PHE A CA 1
ATOM 809 C C . PHE A 1 103 ? -9.074 -11.039 4.359 1.00 93.31 103 PHE A C 1
ATOM 811 O O . PHE A 1 103 ? -9.941 -11.746 3.845 1.00 93.31 103 PHE A O 1
ATOM 818 N N . LYS A 1 104 ? -9.311 -9.812 4.817 1.00 94.94 104 LYS A N 1
ATOM 819 C CA . LYS A 1 104 ? -10.577 -9.111 4.659 1.00 94.94 104 LYS A CA 1
ATOM 820 C C . LYS A 1 104 ? -10.344 -7.852 3.843 1.00 94.94 104 LYS A C 1
ATOM 822 O O . LYS A 1 104 ? -9.459 -7.057 4.156 1.00 94.94 104 LYS A O 1
ATOM 827 N N . ARG A 1 105 ? -11.156 -7.682 2.800 1.00 95.75 105 ARG A N 1
ATOM 828 C CA . ARG A 1 105 ? -11.198 -6.460 2.003 1.00 95.75 105 ARG A CA 1
ATOM 829 C C . ARG A 1 105 ? -12.167 -5.467 2.632 1.00 95.75 105 ARG A C 1
ATOM 831 O O . ARG A 1 105 ? -13.271 -5.844 3.009 1.00 95.75 105 ARG A O 1
ATOM 838 N N . LEU A 1 106 ? -11.729 -4.222 2.721 1.00 93.38 106 LEU A N 1
ATOM 839 C CA . LEU A 1 106 ? -12.457 -3.074 3.229 1.00 93.38 106 LEU A CA 1
ATOM 840 C C . LEU A 1 106 ? -12.486 -2.008 2.135 1.00 93.38 106 LEU A C 1
ATOM 842 O O . LEU A 1 106 ? -11.457 -1.673 1.538 1.00 93.38 106 LEU A O 1
ATOM 846 N N . SER A 1 107 ? -13.670 -1.478 1.873 1.00 94.12 107 SER A N 1
ATOM 847 C CA . SER A 1 107 ? -13.865 -0.280 1.065 1.00 94.12 107 SER A CA 1
ATOM 848 C C . SER A 1 107 ? -13.326 0.958 1.782 1.00 94.12 107 SER A C 1
ATOM 850 O O . SER A 1 107 ? -13.098 0.962 2.994 1.00 94.12 107 SER A O 1
ATOM 852 N N . ASN A 1 108 ? -13.153 2.049 1.038 1.00 88.31 108 ASN A N 1
ATOM 853 C CA . ASN A 1 108 ? -12.683 3.301 1.620 1.00 88.31 108 ASN A CA 1
ATOM 854 C C . ASN A 1 108 ? -13.607 3.821 2.741 1.00 88.31 108 ASN A C 1
ATOM 856 O O . ASN A 1 108 ? -13.115 4.268 3.775 1.00 88.31 108 ASN A O 1
ATOM 860 N N . ASN A 1 109 ? -14.927 3.688 2.574 1.00 90.62 109 ASN A N 1
ATOM 861 C CA . ASN A 1 109 ? -15.911 4.115 3.572 1.00 90.62 109 ASN A CA 1
ATOM 862 C C . ASN A 1 109 ? -15.805 3.300 4.864 1.00 90.62 109 ASN A C 1
ATOM 864 O O . ASN A 1 109 ? -15.805 3.878 5.945 1.00 90.62 109 ASN A O 1
ATOM 868 N N . GLU A 1 110 ? -15.653 1.977 4.769 1.00 91.12 110 GLU A N 1
ATOM 869 C CA . GLU A 1 110 ? -15.474 1.123 5.951 1.00 91.12 110 GLU A CA 1
ATOM 870 C C . GLU A 1 110 ? -14.198 1.477 6.722 1.00 91.12 110 GLU A C 1
ATOM 872 O O . GLU A 1 110 ? -14.193 1.458 7.951 1.00 91.12 110 GLU A O 1
ATOM 877 N N . ILE A 1 111 ? -13.119 1.834 6.019 1.00 86.31 111 ILE A N 1
ATOM 878 C CA . ILE A 1 111 ? -11.872 2.273 6.659 1.00 86.31 111 ILE A CA 1
ATOM 879 C C . ILE A 1 111 ? -12.085 3.602 7.388 1.00 86.31 111 ILE A C 1
ATOM 881 O O . ILE A 1 111 ? -11.659 3.738 8.532 1.00 86.31 111 ILE A O 1
ATOM 885 N N . ILE A 1 112 ? -12.749 4.567 6.744 1.00 88.00 112 ILE A N 1
ATOM 886 C CA . ILE A 1 112 ? -13.043 5.876 7.344 1.00 88.00 112 ILE A CA 1
ATOM 887 C C . ILE A 1 112 ? -13.913 5.705 8.591 1.00 88.00 112 ILE A C 1
ATOM 889 O O . ILE A 1 112 ? -13.594 6.274 9.632 1.00 88.00 112 ILE A O 1
ATOM 893 N N . ILE A 1 113 ? -14.963 4.882 8.518 1.00 91.75 113 ILE A N 1
ATOM 894 C CA . ILE A 1 113 ? -15.834 4.584 9.662 1.00 91.75 113 ILE A CA 1
ATOM 895 C C . ILE A 1 113 ? -15.006 4.033 10.827 1.00 91.75 113 ILE A C 1
ATOM 897 O O . ILE A 1 113 ? -15.066 4.586 11.919 1.00 91.75 113 ILE A O 1
ATOM 901 N N . LYS A 1 114 ? -14.141 3.041 10.588 1.00 87.56 114 LYS A N 1
ATOM 902 C CA . LYS A 1 114 ? -13.277 2.471 11.638 1.00 87.56 114 LYS A CA 1
ATOM 903 C C . LYS A 1 114 ? -12.317 3.482 12.265 1.00 87.56 114 LYS A C 1
ATOM 905 O O . LYS A 1 114 ? -12.059 3.436 13.468 1.00 87.56 114 LYS A O 1
ATOM 910 N N . GLN A 1 115 ? -11.769 4.390 11.461 1.00 86.75 115 GLN A N 1
ATOM 911 C CA . GLN A 1 115 ? -10.907 5.464 11.958 1.00 86.75 115 GLN A CA 1
ATOM 912 C C . GLN A 1 115 ? -11.685 6.444 12.841 1.00 86.75 115 GLN A C 1
ATOM 914 O O . GLN A 1 115 ? -11.174 6.873 13.874 1.00 86.75 115 GLN A O 1
ATOM 919 N N . LEU A 1 116 ? -12.920 6.775 12.454 1.00 94.06 116 LEU A N 1
ATOM 920 C CA . LEU A 1 116 ? -13.801 7.629 13.245 1.00 94.06 116 LEU A CA 1
ATOM 921 C C . LEU A 1 116 ? -14.224 6.948 14.549 1.00 94.06 116 LEU A C 1
ATOM 923 O O . LEU A 1 116 ? -14.106 7.576 15.593 1.00 94.06 116 LEU A O 1
ATOM 927 N N . GLU A 1 117 ? -14.618 5.672 14.512 1.00 92.94 117 GLU A N 1
ATOM 928 C CA . GLU A 1 117 ? -14.932 4.867 15.704 1.00 92.94 117 GLU A CA 1
ATOM 929 C C . GLU A 1 117 ? -13.762 4.870 16.700 1.00 92.94 117 GLU A C 1
ATOM 931 O O . GLU A 1 117 ? -13.942 5.166 17.877 1.00 92.94 117 GLU A O 1
ATOM 936 N N . THR A 1 118 ? -12.539 4.632 16.213 1.00 91.50 118 THR A N 1
ATOM 937 C CA . THR A 1 118 ? -11.326 4.642 17.052 1.00 91.50 118 THR A CA 1
ATOM 938 C C . THR A 1 118 ? -11.058 6.025 17.647 1.00 91.50 118 THR A C 1
ATOM 940 O O . THR A 1 118 ? -10.674 6.153 18.809 1.00 91.50 118 THR A O 1
ATOM 943 N N . LYS A 1 119 ? -11.259 7.082 16.852 1.00 93.19 119 LYS A N 1
ATOM 944 C CA . LYS A 1 119 ? -11.083 8.461 17.312 1.00 93.19 119 LYS A CA 1
ATOM 945 C C . LYS A 1 119 ? -12.108 8.827 18.383 1.00 93.19 119 LYS A C 1
ATOM 947 O O . LYS A 1 119 ? -11.730 9.487 19.342 1.00 93.19 119 LYS A O 1
ATOM 952 N N . ILE A 1 120 ? -13.365 8.418 18.216 1.00 96.12 120 ILE A N 1
ATOM 953 C CA . ILE A 1 120 ? -14.432 8.647 19.195 1.00 96.12 120 ILE A CA 1
ATOM 954 C C . ILE A 1 120 ? -14.086 7.941 20.506 1.00 96.12 120 ILE A C 1
ATOM 956 O O . ILE A 1 120 ? -13.998 8.623 21.518 1.00 96.12 120 ILE A O 1
ATOM 960 N N . ALA A 1 121 ? -13.749 6.648 20.470 1.00 94.38 121 ALA A N 1
ATOM 961 C CA . ALA A 1 121 ? -13.373 5.896 21.671 1.00 94.38 121 ALA A CA 1
ATOM 962 C C . ALA A 1 121 ? -12.196 6.540 22.431 1.00 94.38 121 ALA A C 1
ATOM 964 O O . ALA A 1 121 ? -12.229 6.682 23.648 1.00 94.38 121 ALA A O 1
ATOM 965 N N . SER A 1 122 ? -11.169 7.006 21.709 1.00 93.62 122 SER A N 1
ATOM 966 C CA . SER A 1 122 ? -10.036 7.711 22.327 1.00 93.62 122 SER A CA 1
ATOM 967 C C . SER A 1 122 ? -10.415 9.073 22.922 1.00 93.62 122 SER A C 1
ATOM 969 O O . SER A 1 122 ? -9.761 9.541 23.853 1.00 93.62 122 SER A O 1
ATOM 971 N N . LEU A 1 123 ? -11.416 9.755 22.361 1.00 95.75 123 LEU A N 1
ATOM 972 C CA . LEU A 1 123 ? -11.912 11.017 22.906 1.00 95.75 123 LEU A CA 1
ATOM 973 C C . LEU A 1 123 ? -12.780 10.786 24.145 1.00 95.75 123 LEU A C 1
ATOM 975 O O . LEU A 1 123 ? -12.642 11.546 25.096 1.00 95.75 123 LEU A O 1
ATOM 979 N N . GLU A 1 124 ? -13.614 9.746 24.144 1.00 95.25 124 GLU A N 1
ATOM 980 C CA . GLU A 1 124 ? -14.420 9.330 25.299 1.00 95.25 124 GLU A CA 1
ATOM 981 C C . GLU A 1 124 ? -13.518 9.003 26.497 1.00 95.25 124 GLU A C 1
ATOM 983 O O . GLU A 1 124 ? -13.667 9.617 27.546 1.00 95.25 124 GLU A O 1
ATOM 988 N N . GLU A 1 125 ? -12.477 8.184 26.306 1.00 94.00 125 GLU A N 1
ATOM 989 C CA . GLU A 1 125 ? -11.506 7.856 27.365 1.00 94.00 125 GLU A CA 1
ATOM 990 C C . GLU A 1 125 ? -10.814 9.102 27.947 1.00 94.00 125 GLU A C 1
ATOM 992 O O . GLU A 1 125 ? -10.573 9.199 29.150 1.00 94.00 125 GLU A O 1
ATOM 997 N N . LYS A 1 126 ? -10.502 10.092 27.101 1.00 93.38 126 LYS A N 1
ATOM 998 C CA . LYS A 1 126 ? -9.899 11.349 27.562 1.00 93.38 126 LYS A CA 1
ATOM 999 C C . LYS A 1 126 ? -10.864 12.180 28.390 1.00 93.38 126 LYS A C 1
ATOM 1001 O O . LYS A 1 126 ? -10.416 12.796 29.350 1.00 93.38 126 LYS A O 1
ATOM 1006 N N . ILE A 1 127 ? -12.136 12.234 28.005 1.00 93.75 127 ILE A N 1
ATOM 1007 C CA . ILE A 1 127 ? -13.163 12.957 28.760 1.00 93.75 127 ILE A CA 1
ATOM 1008 C C . ILE A 1 127 ? -13.352 12.286 30.120 1.00 93.75 127 ILE A C 1
ATOM 1010 O O . ILE A 1 127 ? -13.254 12.972 31.129 1.00 93.75 127 ILE A O 1
ATOM 1014 N N . ASP A 1 128 ? -13.479 10.960 30.150 1.00 90.62 128 ASP A N 1
ATOM 1015 C CA . ASP A 1 128 ? -13.624 10.192 31.392 1.00 90.62 128 ASP A CA 1
ATOM 1016 C C . ASP A 1 128 ? -12.412 10.349 32.326 1.00 90.62 128 ASP A C 1
ATOM 1018 O O . ASP A 1 128 ? -12.549 10.282 33.541 1.00 90.62 128 ASP A O 1
ATOM 1022 N N . SER A 1 129 ? -11.211 10.579 31.780 1.00 87.06 129 SER A N 1
ATOM 1023 C CA . SER A 1 129 ? -9.998 10.832 32.575 1.00 87.06 129 SER A CA 1
ATOM 1024 C C . SER A 1 129 ? -9.891 12.248 33.164 1.00 87.06 129 SER A C 1
ATOM 1026 O O . SER A 1 129 ? -8.957 12.517 33.923 1.00 87.06 129 SER A O 1
ATOM 1028 N N . LEU A 1 130 ? -10.778 13.167 32.765 1.00 85.69 130 LEU A N 1
ATOM 1029 C CA . LEU A 1 130 ? -10.823 14.552 33.251 1.00 85.69 130 LEU A CA 1
ATOM 1030 C C . LEU A 1 130 ? -11.840 14.763 34.386 1.00 85.69 130 LEU A C 1
ATOM 1032 O O . LEU A 1 130 ? -11.775 15.815 35.028 1.00 85.69 130 LEU A O 1
ATOM 1036 N N . ASP A 1 131 ? -12.727 13.792 34.617 1.00 61.47 131 ASP A N 1
ATOM 1037 C CA . ASP A 1 131 ? -13.679 13.738 35.737 1.00 61.47 131 ASP A CA 1
ATOM 1038 C C . ASP A 1 131 ? -13.087 12.995 36.954 1.00 61.47 131 ASP A C 1
ATOM 1040 O O . ASP A 1 131 ? -13.394 13.407 38.101 1.00 61.47 131 ASP A O 1
#

pLDDT: m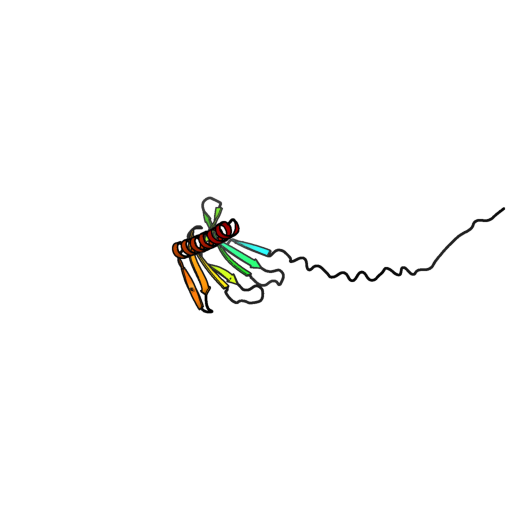ean 83.31, std 21.4, range [32.66, 98.56]

Foldseek 3Di:
DDDDDDDDDDDDPPDDPPPPPPPPPQPAWDKDWADPDPFKIKIFTAGPVRDTQKIAIFGQDPNDTAGAAKIFGADNPDRHTAKIWHDDRNHTQWIWGDDPNDTDIDGPVRVVVVVVVVVVVVVVVVVVVVD